Protein AF-A0A9E7K732-F1 (afdb_mon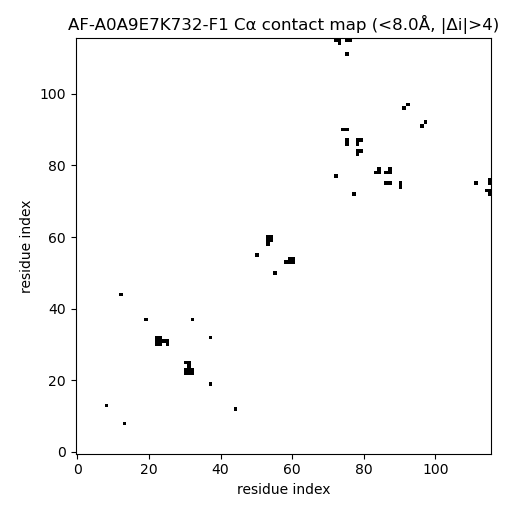omer)

Organism: NCBI:txid320322

Sequence (116 aa):
MDSHSEGNFSTEEATTLVDLASHCLQHEPRHRPNAKNLVAALAPLQTKSETPSYVMLGIQKHEEAPATPQHPLSPMGEACTRIDLTAIHQILVMTHYNDDEATKEVNMTLRIICDF

Solvent-accessible surface area (backbone atoms only — not comparable to full-atom values): 7462 Å² total; per-residue (Å²): 132,80,77,88,69,78,77,87,61,55,73,67,56,49,48,52,51,54,51,52,50,51,30,60,67,42,87,56,72,86,63,33,67,52,73,68,58,50,49,62,69,44,54,78,64,52,78,82,61,88,61,56,66,40,69,76,69,71,44,76,77,76,66,84,68,76,86,65,81,76,68,83,63,32,79,62,46,48,22,58,75,69,66,34,64,66,57,44,47,49,51,42,54,74,69,63,63,62,98,81,59,101,80,75,49,77,69,60,58,44,53,68,62,73,58,106

Radius of gyration: 19.42 Å; Cα contacts (8 Å, |Δi|>4): 38; chains: 1; bounding box: 37×32×49 Å

InterPro domains:
  IPR045845 Serine/threonine-protein kinase BSK [PTHR45863] (1-105)

Structure (mmCIF, N/CA/C/O backbone):
data_AF-A0A9E7K732-F1
#
_entry.id   AF-A0A9E7K732-F1
#
loop_
_atom_site.group_PDB
_atom_site.id
_atom_site.type_symbol
_atom_site.label_atom_id
_atom_site.label_alt_id
_atom_site.label_comp_id
_atom_site.label_asym_id
_atom_site.label_entity_id
_atom_site.label_seq_id
_atom_site.pdbx_PDB_ins_code
_atom_site.Cartn_x
_atom_site.Cartn_y
_atom_site.Cartn_z
_atom_site.occupancy
_atom_site.B_iso_or_equiv
_atom_site.auth_seq_id
_atom_site.auth_comp_id
_atom_site.auth_asym_id
_atom_site.auth_atom_id
_atom_site.pdbx_PDB_model_num
ATOM 1 N N . MET A 1 1 ? 2.405 20.712 13.268 1.00 43.31 1 MET A N 1
ATOM 2 C CA . MET A 1 1 ? 1.567 19.630 13.821 1.00 43.31 1 MET A CA 1
ATOM 3 C C . MET A 1 1 ? 0.225 19.740 13.136 1.00 43.31 1 MET A C 1
ATOM 5 O O . MET A 1 1 ? -0.379 20.799 13.226 1.00 43.31 1 MET A O 1
ATOM 9 N N . ASP A 1 2 ? -0.157 18.720 12.371 1.00 44.31 2 ASP A N 1
ATOM 10 C CA . ASP A 1 2 ? -1.438 18.666 11.664 1.00 44.31 2 ASP A CA 1
ATOM 11 C C . ASP A 1 2 ? -2.566 18.437 12.676 1.00 44.31 2 ASP A C 1
ATOM 13 O O . ASP A 1 2 ? -2.692 17.362 13.261 1.00 44.31 2 ASP A O 1
ATOM 17 N N . SER A 1 3 ? -3.361 19.475 12.929 1.00 49.84 3 SER A N 1
ATOM 18 C CA . SER A 1 3 ? -4.427 19.472 13.940 1.00 49.84 3 SER A CA 1
ATOM 19 C C . SER A 1 3 ? -5.692 18.709 13.514 1.00 49.84 3 SER A C 1
ATOM 21 O O . SER A 1 3 ? -6.635 18.628 14.290 1.00 49.84 3 SER A O 1
ATOM 23 N N . HIS A 1 4 ? -5.749 18.154 12.297 1.00 51.78 4 HIS A N 1
ATOM 24 C CA . HIS A 1 4 ? -6.950 17.483 11.771 1.00 51.78 4 HIS A CA 1
ATOM 25 C C . HIS A 1 4 ? -7.078 16.004 12.197 1.00 51.78 4 HIS A C 1
ATOM 27 O O . HIS A 1 4 ? -8.122 15.379 12.024 1.00 51.78 4 HIS A O 1
ATOM 33 N N . SER A 1 5 ? -6.026 15.411 12.762 1.00 49.31 5 SER A N 1
ATOM 34 C CA . SER A 1 5 ? -6.021 14.006 13.210 1.00 49.31 5 SER A CA 1
ATOM 35 C C . SER A 1 5 ? -6.447 13.810 14.670 1.00 49.31 5 SER A C 1
ATOM 37 O O . SER A 1 5 ? -6.568 12.672 15.125 1.00 49.31 5 SER A O 1
ATOM 39 N N . GLU A 1 6 ? -6.686 14.892 15.411 1.00 46.84 6 GLU A N 1
ATOM 40 C CA . GLU A 1 6 ? -7.019 14.845 16.835 1.00 46.84 6 GLU A CA 1
ATOM 41 C C . GLU A 1 6 ? -8.513 14.509 17.012 1.00 46.84 6 GLU A C 1
ATOM 43 O O . GLU A 1 6 ? -9.365 15.391 17.016 1.00 46.84 6 GLU A O 1
ATOM 48 N N . GLY A 1 7 ? -8.845 13.211 17.095 1.00 55.41 7 GLY A N 1
ATOM 49 C CA . GLY A 1 7 ? -10.176 12.765 17.544 1.00 55.41 7 GLY A CA 1
ATOM 50 C C . GLY A 1 7 ? -10.851 11.602 16.805 1.00 55.41 7 GLY A C 1
ATOM 51 O O . GLY A 1 7 ? -11.947 11.222 17.204 1.00 55.41 7 GLY A O 1
ATOM 52 N N . ASN A 1 8 ? -10.250 11.012 15.764 1.00 62.69 8 ASN A N 1
ATOM 53 C CA . ASN A 1 8 ? -10.909 9.929 14.997 1.00 62.69 8 ASN A CA 1
ATOM 54 C C . ASN A 1 8 ? -10.637 8.511 15.531 1.00 62.69 8 ASN A C 1
ATOM 56 O O . ASN A 1 8 ? -11.413 7.586 15.284 1.00 62.69 8 ASN A O 1
ATOM 60 N N . PHE A 1 9 ? -9.546 8.344 16.277 1.00 66.56 9 PHE A N 1
ATOM 61 C CA . PHE A 1 9 ? -9.126 7.067 16.841 1.00 66.56 9 PHE A CA 1
ATOM 62 C C . PHE A 1 9 ? -9.055 7.176 18.353 1.00 66.56 9 PHE A C 1
ATOM 64 O O . PHE A 1 9 ? -8.564 8.172 18.890 1.00 66.56 9 PHE A O 1
ATOM 71 N N . SER A 1 10 ? -9.5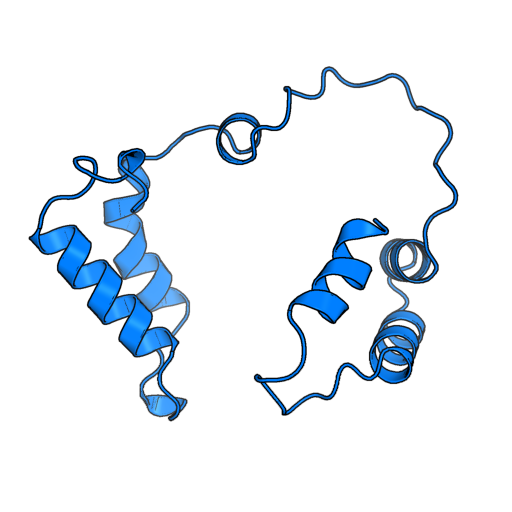37 6.142 19.032 1.00 80.44 10 SER A N 1
ATOM 72 C CA . SER A 1 10 ? -9.325 6.012 20.464 1.00 80.44 10 SER A CA 1
ATOM 73 C C . SER A 1 10 ? -7.844 5.751 20.755 1.00 80.44 10 SER A C 1
ATOM 75 O O . SER A 1 10 ? -7.114 5.242 19.898 1.00 80.44 10 SER A O 1
ATOM 77 N N . THR A 1 11 ? -7.375 6.092 21.953 1.00 82.00 11 THR A N 1
ATOM 78 C CA . THR A 1 11 ? -5.954 5.981 22.326 1.00 82.00 11 THR A CA 1
ATOM 79 C C . THR A 1 11 ? -5.426 4.553 22.149 1.00 82.00 11 THR A C 1
ATOM 81 O O . THR A 1 11 ? -4.293 4.353 21.706 1.00 82.00 11 THR A O 1
ATOM 84 N N . GLU A 1 12 ? -6.253 3.547 22.431 1.00 81.62 12 GLU A N 1
ATOM 85 C CA . GLU A 1 12 ? -5.946 2.138 22.201 1.00 81.62 12 GLU A CA 1
ATOM 86 C C . GLU A 1 12 ? -5.790 1.805 20.712 1.00 81.62 12 GLU A C 1
ATOM 88 O O . GLU A 1 12 ? -4.819 1.153 20.337 1.00 81.62 12 GLU A O 1
ATOM 93 N N . GLU A 1 13 ? -6.667 2.314 19.845 1.00 82.12 13 GLU A N 1
ATOM 94 C CA . GLU A 1 13 ? -6.595 2.092 18.397 1.00 82.12 13 GLU A CA 1
ATOM 95 C C . GLU A 1 13 ? -5.342 2.753 17.815 1.00 82.12 13 GLU A C 1
ATOM 97 O O . GLU A 1 13 ? -4.592 2.126 17.065 1.00 82.12 13 GLU A O 1
ATOM 102 N N . ALA A 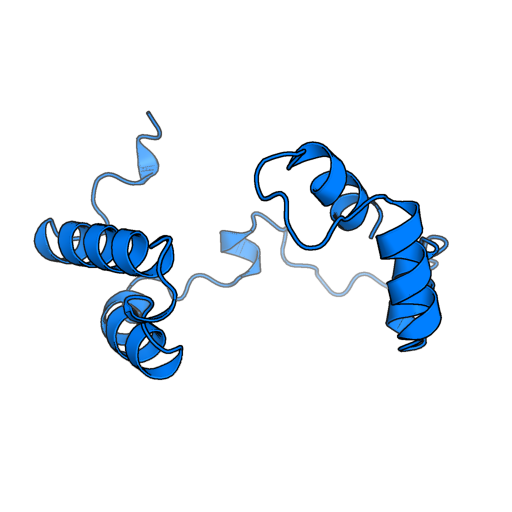1 14 ? -5.059 3.990 18.230 1.00 82.62 14 ALA A N 1
ATOM 103 C CA . ALA A 1 14 ? -3.851 4.705 17.836 1.00 82.62 14 ALA A CA 1
ATOM 104 C C . ALA A 1 14 ? -2.584 3.950 18.267 1.00 82.62 14 ALA A C 1
ATOM 106 O O . ALA A 1 14 ? -1.652 3.802 17.478 1.00 82.62 14 ALA A O 1
ATOM 107 N N . THR A 1 15 ? -2.574 3.401 19.485 1.00 85.88 15 THR A N 1
ATOM 108 C CA . THR A 1 15 ? -1.448 2.600 19.985 1.00 85.88 15 THR A CA 1
ATOM 109 C C . THR A 1 15 ? -1.263 1.328 19.157 1.00 85.88 15 THR A C 1
ATOM 111 O O . THR A 1 15 ? -0.143 1.024 18.751 1.00 85.88 15 THR A O 1
ATOM 114 N N . THR A 1 16 ? -2.350 0.619 18.828 1.00 85.44 16 THR A N 1
ATOM 115 C CA . THR A 1 16 ? -2.274 -0.587 17.982 1.00 85.44 16 THR A CA 1
ATOM 116 C C . THR A 1 16 ? -1.784 -0.288 16.564 1.00 85.44 16 THR A C 1
ATOM 118 O O . THR A 1 16 ? -1.028 -1.078 16.006 1.00 85.44 16 THR A O 1
ATOM 121 N N . LEU A 1 17 ? -2.152 0.861 15.987 1.00 86.94 17 LEU A N 1
ATOM 122 C CA . LEU A 1 17 ? -1.677 1.287 14.667 1.00 86.94 17 LEU A CA 1
ATOM 123 C C . LEU A 1 17 ? -0.183 1.619 14.669 1.00 86.94 17 LEU A C 1
ATOM 125 O O . LEU A 1 17 ? 0.528 1.235 13.740 1.00 86.94 17 LEU A O 1
ATOM 129 N N . VAL A 1 18 ? 0.299 2.308 15.705 1.00 87.56 18 VAL A N 1
ATOM 130 C CA . VAL A 1 18 ? 1.727 2.630 15.857 1.00 87.56 18 VAL A CA 1
ATOM 131 C C . VAL A 1 18 ? 2.556 1.358 16.041 1.00 87.56 18 VAL A C 1
ATOM 133 O O . VAL A 1 18 ? 3.620 1.221 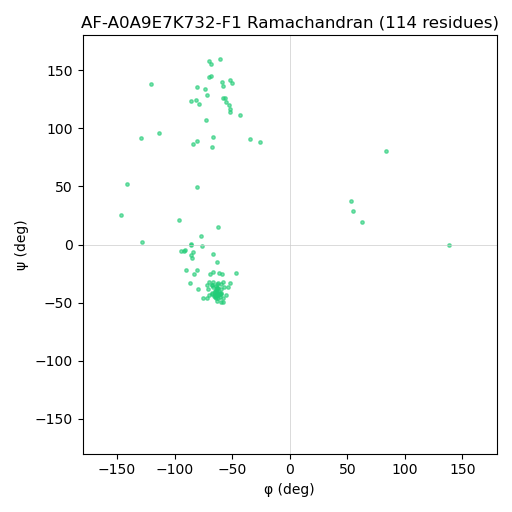15.431 1.00 87.56 18 VAL A O 1
ATOM 136 N N . ASP A 1 19 ? 2.060 0.404 16.826 1.00 88.31 19 ASP A N 1
ATOM 137 C CA . ASP A 1 19 ? 2.716 -0.889 17.032 1.00 88.31 19 ASP A CA 1
ATOM 138 C C . ASP A 1 19 ? 2.757 -1.714 15.732 1.00 88.31 19 ASP A C 1
ATOM 140 O O . ASP A 1 19 ? 3.810 -2.193 15.306 1.00 88.31 19 ASP A O 1
ATOM 144 N N . LEU A 1 20 ? 1.634 -1.773 15.011 1.00 89.19 20 LEU A N 1
ATOM 145 C CA . LEU A 1 20 ? 1.536 -2.436 13.711 1.00 89.19 20 LEU A CA 1
ATOM 146 C C . LEU A 1 20 ? 2.472 -1.813 12.664 1.00 89.19 20 LEU A C 1
ATOM 148 O O . LEU A 1 20 ? 3.143 -2.541 11.928 1.00 89.19 20 LEU A O 1
ATOM 152 N N . ALA A 1 21 ? 2.557 -0.481 12.608 1.00 89.12 21 ALA A N 1
ATOM 153 C CA . ALA A 1 21 ? 3.484 0.228 11.728 1.00 89.12 21 ALA A CA 1
ATOM 154 C C . ALA A 1 21 ? 4.944 -0.086 12.085 1.00 89.12 21 ALA A C 1
ATOM 156 O O . ALA A 1 21 ? 5.746 -0.372 11.195 1.00 89.12 21 ALA A O 1
ATOM 157 N N . SER A 1 22 ? 5.270 -0.121 13.379 1.00 89.12 22 SER A N 1
ATOM 158 C CA . SER A 1 22 ? 6.601 -0.502 13.868 1.00 89.12 22 SER A CA 1
ATOM 159 C C . SER A 1 22 ? 6.970 -1.920 13.429 1.00 89.12 22 SER A C 1
ATOM 161 O O . SER A 1 22 ? 8.076 -2.159 12.945 1.00 89.12 22 SER A O 1
ATOM 163 N N . HIS A 1 23 ? 6.017 -2.850 13.506 1.00 86.12 23 HIS A N 1
ATOM 164 C CA . HIS A 1 23 ? 6.171 -4.215 13.012 1.00 86.12 23 HIS A CA 1
ATOM 165 C C . HIS A 1 23 ? 6.373 -4.290 11.491 1.00 86.12 23 HIS A C 1
ATOM 167 O O . HIS A 1 23 ? 7.205 -5.066 11.018 1.00 86.12 23 HIS A O 1
ATOM 173 N N . CYS A 1 24 ? 5.669 -3.468 10.711 1.00 87.56 24 CYS A N 1
ATOM 174 C CA . CYS A 1 24 ? 5.848 -3.403 9.256 1.00 87.56 24 CYS A CA 1
ATOM 175 C C . CYS A 1 24 ? 7.221 -2.844 8.855 1.00 87.56 24 CYS A C 1
ATOM 177 O O . CYS A 1 24 ? 7.815 -3.309 7.881 1.00 87.56 24 CYS A O 1
ATOM 179 N N . LEU A 1 25 ? 7.728 -1.872 9.615 1.00 87.50 25 LEU A N 1
ATOM 180 C CA . LEU A 1 25 ? 9.002 -1.195 9.365 1.00 87.50 25 LEU A CA 1
ATOM 181 C C . LEU A 1 25 ? 10.213 -1.932 9.950 1.00 87.50 25 LEU A C 1
ATOM 183 O O . LEU A 1 25 ? 11.342 -1.463 9.798 1.00 87.50 25 LEU A O 1
ATOM 187 N N . GLN A 1 26 ? 10.016 -3.083 10.601 1.00 84.19 26 GLN A N 1
ATOM 188 C CA . GLN A 1 26 ? 11.134 -3.834 11.158 1.00 84.19 26 GLN A CA 1
ATOM 189 C C . GLN A 1 26 ? 12.161 -4.216 10.086 1.00 84.19 26 GLN A C 1
ATOM 191 O O . GLN A 1 26 ? 11.833 -4.675 8.983 1.00 84.19 26 GLN A O 1
ATOM 196 N N . HIS A 1 27 ? 13.433 -4.040 10.451 1.00 76.56 27 HIS A N 1
ATOM 197 C CA . HIS A 1 27 ? 14.574 -4.386 9.610 1.00 76.56 27 HIS A CA 1
ATOM 198 C C . HIS A 1 27 ? 14.617 -5.893 9.332 1.00 76.56 27 HIS A C 1
ATOM 200 O O . HIS A 1 27 ? 14.825 -6.307 8.195 1.00 76.56 27 HIS A O 1
ATOM 206 N N . GLU A 1 28 ? 14.345 -6.718 10.348 1.00 82.81 28 GLU A N 1
ATOM 207 C CA . GLU A 1 28 ? 14.304 -8.167 10.193 1.00 82.81 28 GLU A CA 1
ATOM 208 C C . GLU A 1 28 ? 12.983 -8.635 9.549 1.00 82.81 28 GLU A C 1
ATOM 210 O O . GLU A 1 28 ? 11.912 -8.460 10.139 1.00 82.81 28 GLU A O 1
ATOM 215 N N . PRO A 1 29 ? 13.024 -9.324 8.390 1.00 76.69 29 PRO A N 1
ATOM 216 C CA . PRO A 1 29 ? 11.817 -9.752 7.672 1.00 76.69 29 PRO A CA 1
ATOM 217 C C . PRO A 1 29 ? 10.918 -10.707 8.464 1.00 76.69 29 PRO A C 1
ATOM 219 O O . PRO A 1 29 ? 9.723 -10.795 8.206 1.00 76.69 29 PRO A O 1
ATOM 222 N N . ARG A 1 30 ? 11.488 -11.433 9.431 1.00 78.69 30 ARG A N 1
ATOM 223 C CA . ARG A 1 30 ? 10.786 -12.444 10.240 1.00 78.69 30 ARG A CA 1
ATOM 224 C C . ARG A 1 30 ? 9.766 -11.836 11.197 1.00 78.69 30 ARG A C 1
ATOM 226 O O . ARG A 1 30 ? 8.820 -12.513 11.582 1.00 78.69 30 ARG A O 1
ATOM 233 N N . HIS A 1 31 ? 9.972 -10.578 11.570 1.00 77.50 31 HIS A N 1
ATOM 234 C CA . HIS A 1 31 ? 9.106 -9.846 12.485 1.00 77.50 31 HIS A CA 1
ATOM 235 C C . HIS A 1 31 ? 8.042 -9.019 11.755 1.00 77.50 31 HIS A C 1
ATOM 237 O O . HIS A 1 31 ? 7.162 -8.451 12.409 1.00 77.50 31 HIS A O 1
ATOM 243 N N . ARG A 1 32 ? 8.102 -8.964 10.414 1.00 84.81 32 ARG A N 1
ATOM 244 C CA . ARG A 1 32 ? 7.093 -8.285 9.604 1.00 84.81 32 ARG A CA 1
ATOM 245 C C . ARG A 1 32 ? 5.808 -9.115 9.571 1.00 84.81 32 ARG A C 1
ATOM 247 O O . ARG A 1 32 ? 5.858 -10.326 9.338 1.00 84.81 32 ARG A O 1
ATOM 254 N N . PRO A 1 33 ? 4.643 -8.489 9.777 1.00 87.38 33 PRO A N 1
ATOM 255 C CA . PRO A 1 33 ? 3.372 -9.184 9.712 1.00 87.38 33 PRO A CA 1
ATOM 256 C C . PRO A 1 33 ? 3.096 -9.617 8.268 1.00 87.38 33 PRO A C 1
ATOM 258 O O . PRO A 1 33 ? 3.425 -8.918 7.311 1.00 87.38 33 PRO A O 1
ATOM 261 N N . ASN A 1 34 ? 2.466 -10.780 8.095 1.00 88.31 34 ASN A N 1
ATOM 262 C CA . ASN A 1 34 ? 1.993 -11.184 6.775 1.00 88.31 34 ASN A CA 1
ATOM 263 C C . ASN A 1 34 ? 0.805 -10.293 6.345 1.00 88.31 34 ASN A C 1
ATOM 265 O O . ASN A 1 34 ? 0.099 -9.723 7.181 1.00 88.31 34 ASN A O 1
ATOM 269 N N . ALA A 1 35 ? 0.543 -10.212 5.038 1.00 86.31 35 ALA A N 1
ATOM 270 C CA . ALA A 1 35 ? -0.545 -9.382 4.513 1.00 86.31 35 ALA A CA 1
ATOM 271 C C . ALA A 1 35 ? -1.922 -9.754 5.100 1.00 86.31 35 ALA A C 1
ATOM 273 O O . ALA A 1 35 ? -2.760 -8.886 5.313 1.00 86.31 35 ALA A O 1
ATOM 274 N N . LYS A 1 36 ? -2.152 -11.034 5.420 1.00 87.06 36 LYS A N 1
ATOM 275 C CA . LYS A 1 36 ? -3.419 -11.506 6.004 1.00 87.06 36 LYS A CA 1
ATOM 276 C C . LYS A 1 36 ? -3.636 -10.975 7.426 1.00 87.06 36 LYS A C 1
ATOM 278 O O . LYS A 1 36 ? -4.734 -10.545 7.750 1.00 87.06 36 LYS A O 1
ATOM 283 N N . ASN A 1 37 ? -2.591 -10.977 8.246 1.00 86.19 37 ASN A N 1
ATOM 284 C CA . ASN A 1 37 ? -2.576 -10.489 9.621 1.00 86.19 37 ASN A CA 1
ATOM 285 C C . ASN A 1 37 ? -2.667 -8.966 9.634 1.00 86.19 37 ASN A C 1
ATOM 287 O O . ASN A 1 37 ? -3.387 -8.414 10.457 1.00 86.19 37 ASN A O 1
ATOM 291 N N . LEU A 1 38 ? -1.994 -8.300 8.689 1.00 89.56 38 LEU A N 1
ATOM 292 C CA . LEU A 1 38 ? -2.107 -6.859 8.492 1.00 89.56 38 LEU A CA 1
ATOM 293 C C . LEU A 1 38 ? -3.554 -6.462 8.169 1.00 89.56 38 LEU A C 1
ATOM 295 O O . LEU A 1 38 ? -4.119 -5.599 8.832 1.00 89.56 38 LEU A O 1
ATOM 299 N N . VAL A 1 39 ? -4.187 -7.139 7.206 1.00 87.31 39 VAL A N 1
ATOM 300 C CA . VAL A 1 39 ? -5.594 -6.896 6.852 1.00 87.31 39 VAL A CA 1
ATOM 301 C C . VAL A 1 39 ? -6.523 -7.215 8.023 1.00 87.31 39 VAL A C 1
ATOM 303 O O . VAL A 1 39 ? -7.421 -6.431 8.303 1.00 87.31 39 VAL A O 1
ATOM 306 N N . ALA A 1 40 ? -6.298 -8.316 8.743 1.00 87.44 40 ALA A N 1
ATOM 307 C CA . ALA A 1 40 ? -7.105 -8.672 9.909 1.00 87.44 40 ALA A CA 1
ATOM 308 C C . ALA A 1 40 ? -7.000 -7.638 11.044 1.00 87.44 40 ALA A C 1
ATOM 310 O O . ALA A 1 40 ? -8.005 -7.348 11.686 1.00 87.44 40 ALA A O 1
ATOM 311 N N . ALA A 1 41 ? -5.814 -7.063 11.268 1.00 85.62 41 ALA A N 1
ATOM 312 C CA . ALA A 1 41 ? -5.599 -6.013 12.264 1.00 85.62 41 ALA A CA 1
ATOM 313 C C . ALA A 1 41 ? -6.214 -4.668 11.842 1.00 85.62 41 ALA A C 1
ATOM 315 O O . ALA A 1 41 ? -6.723 -3.932 12.683 1.00 85.62 41 ALA A O 1
ATOM 316 N N . LEU A 1 42 ? -6.198 -4.354 10.542 1.00 86.25 42 LEU A N 1
ATOM 317 C CA . LEU A 1 42 ? -6.749 -3.107 10.004 1.00 86.25 42 LEU A CA 1
ATOM 318 C C . LEU A 1 42 ? -8.268 -3.161 9.775 1.00 86.25 42 LEU A C 1
ATOM 320 O O . LEU A 1 42 ? -8.917 -2.119 9.813 1.00 86.25 42 LEU A O 1
ATOM 324 N N . ALA A 1 43 ? -8.854 -4.342 9.560 1.00 84.56 43 ALA A N 1
ATOM 325 C CA . ALA A 1 43 ? -10.275 -4.502 9.242 1.00 84.56 43 ALA A CA 1
ATOM 326 C C . ALA A 1 43 ? -11.237 -3.871 10.275 1.00 84.56 43 ALA A C 1
ATOM 328 O O . ALA A 1 43 ? -12.166 -3.183 9.851 1.00 84.56 43 ALA A O 1
ATOM 329 N N . PRO A 1 44 ? -11.030 -4.008 11.602 1.00 80.75 44 PRO A N 1
ATOM 330 C CA . PR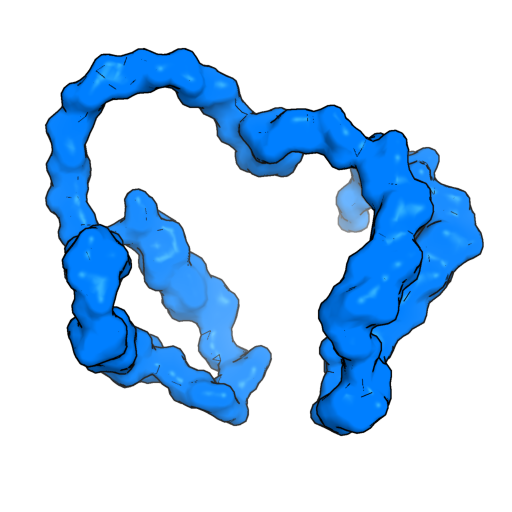O A 1 44 ? -11.868 -3.333 12.596 1.00 80.75 44 PRO A CA 1
ATOM 331 C C . PRO A 1 44 ? -11.838 -1.803 12.464 1.00 80.75 44 PRO A C 1
ATOM 333 O O . PRO A 1 44 ? -12.856 -1.144 12.663 1.00 80.75 44 PRO A O 1
ATOM 336 N N . LEU A 1 45 ? -10.690 -1.244 12.069 1.00 76.69 45 LEU A N 1
ATOM 337 C CA . LEU A 1 45 ? -10.460 0.198 11.951 1.00 76.69 45 LEU A CA 1
ATOM 338 C C . LEU A 1 45 ? -11.015 0.788 10.646 1.00 76.69 45 LEU A C 1
ATOM 340 O O . LEU A 1 45 ? -11.304 1.983 10.588 1.00 76.69 45 LEU A O 1
ATOM 344 N N . GLN A 1 46 ? -11.211 -0.034 9.608 1.00 70.31 46 GLN A N 1
ATOM 345 C CA . GLN A 1 46 ? -11.724 0.430 8.313 1.00 70.31 46 GLN A CA 1
ATOM 346 C C . GLN A 1 46 ? -13.173 0.935 8.364 1.00 70.31 46 GLN A C 1
ATOM 348 O O . GLN A 1 46 ? -13.551 1.775 7.550 1.00 70.31 46 GLN A O 1
ATOM 353 N N . THR A 1 47 ? -13.973 0.502 9.343 1.00 60.50 47 THR A N 1
ATOM 354 C CA . THR A 1 47 ? -15.390 0.902 9.476 1.00 60.50 47 THR A CA 1
ATOM 355 C C . THR A 1 47 ? -15.614 2.399 9.715 1.00 60.50 47 THR A C 1
ATOM 357 O O . THR A 1 47 ? -16.726 2.885 9.528 1.00 60.50 47 THR A O 1
ATOM 360 N N . LYS A 1 48 ? -14.574 3.156 10.086 1.00 56.69 48 LYS A N 1
ATOM 361 C CA . LYS A 1 48 ? -14.664 4.601 10.352 1.00 56.69 48 LYS A CA 1
ATOM 362 C C . LYS A 1 48 ? -14.382 5.488 9.135 1.00 56.69 48 LYS A C 1
ATOM 364 O O . LYS A 1 48 ? -14.526 6.701 9.239 1.00 56.69 48 LYS A O 1
ATOM 369 N N . SER A 1 49 ? -13.971 4.925 7.997 1.00 58.53 49 SER A N 1
ATOM 370 C CA . SER A 1 49 ? -13.443 5.710 6.874 1.00 58.53 49 SER A CA 1
ATOM 371 C C . SER A 1 49 ? -13.896 5.184 5.510 1.00 58.53 49 SER A C 1
ATOM 373 O O . SER A 1 49 ? -13.083 5.013 4.603 1.00 58.53 49 SER A O 1
ATOM 375 N N . GLU A 1 50 ? -15.198 4.985 5.308 1.00 62.78 50 GLU A N 1
ATOM 376 C CA . GLU A 1 50 ? -15.751 4.777 3.959 1.00 62.78 50 GLU A CA 1
ATOM 377 C C . GLU A 1 50 ? -15.924 6.122 3.227 1.00 62.78 50 GLU A C 1
ATOM 379 O O . GLU A 1 50 ? -16.981 6.472 2.707 1.00 62.78 50 GLU A O 1
ATOM 384 N N . THR A 1 51 ? -14.865 6.934 3.240 1.00 67.69 51 THR A N 1
ATOM 385 C CA . THR A 1 51 ? -14.810 8.160 2.450 1.00 67.69 51 THR A CA 1
ATOM 386 C C . THR A 1 51 ? -14.421 7.765 1.027 1.00 67.69 51 THR A C 1
ATOM 388 O O . THR A 1 51 ? -13.386 7.118 0.850 1.00 67.69 51 THR A O 1
ATOM 391 N N . PRO A 1 52 ? -15.213 8.118 -0.001 1.00 72.69 52 PRO A N 1
ATOM 392 C CA . PRO A 1 52 ? -14.882 7.795 -1.382 1.00 72.69 52 PRO A CA 1
ATOM 393 C C . PRO A 1 52 ? -13.463 8.251 -1.738 1.00 72.69 52 PRO A C 1
ATOM 395 O O . PRO A 1 52 ? -13.040 9.338 -1.339 1.00 72.69 52 PRO A O 1
ATOM 398 N N . SER A 1 53 ? -12.737 7.451 -2.523 1.00 74.19 53 SER A N 1
ATOM 399 C CA . SER A 1 53 ? -11.326 7.711 -2.855 1.00 74.19 53 SER A CA 1
ATOM 400 C C . SER A 1 53 ? -11.091 9.108 -3.436 1.00 74.19 53 SER A C 1
ATOM 402 O O . SER A 1 53 ? -10.099 9.741 -3.096 1.00 74.19 53 SER A O 1
ATOM 404 N N . TYR A 1 54 ? -12.023 9.625 -4.246 1.00 72.12 54 TYR A N 1
ATOM 405 C CA . TYR A 1 54 ? -11.937 10.977 -4.807 1.00 72.12 54 TYR A CA 1
ATOM 406 C C . TYR A 1 54 ? -11.962 12.065 -3.720 1.00 72.12 54 TYR A C 1
ATOM 408 O O . TYR A 1 54 ? -11.215 13.033 -3.807 1.00 72.12 54 TYR A O 1
ATOM 416 N N . VAL A 1 55 ? -12.754 11.882 -2.658 1.00 71.56 55 VAL A N 1
ATOM 417 C CA . VAL A 1 55 ? -12.806 12.812 -1.520 1.00 71.56 55 VAL A CA 1
ATOM 418 C C . VAL A 1 55 ? -11.509 12.728 -0.718 1.00 71.56 55 VAL A C 1
ATOM 420 O O . VAL A 1 55 ? -10.937 13.757 -0.374 1.00 71.56 55 VAL A O 1
ATOM 423 N N . MET A 1 56 ? -11.015 11.513 -0.466 1.00 67.44 56 MET A N 1
ATOM 424 C CA . MET A 1 56 ? -9.794 11.292 0.316 1.00 67.44 56 MET A CA 1
ATOM 425 C C . MET A 1 56 ? -8.534 11.804 -0.397 1.00 67.44 56 MET A C 1
ATOM 427 O O . MET A 1 56 ? -7.624 12.318 0.245 1.00 67.44 56 MET A O 1
ATOM 431 N N . LEU A 1 57 ? -8.491 11.693 -1.725 1.00 73.38 57 LEU A N 1
ATOM 432 C CA . LEU A 1 57 ? -7.385 12.172 -2.555 1.00 73.38 57 LEU A CA 1
ATOM 433 C C . LEU A 1 57 ? -7.520 13.659 -2.933 1.00 73.38 57 LEU A C 1
ATOM 435 O O . LEU A 1 57 ? -6.667 14.180 -3.647 1.00 73.38 57 LEU A O 1
ATOM 439 N N . GLY A 1 58 ? -8.588 14.343 -2.498 1.00 68.75 58 GLY A N 1
ATOM 440 C CA . GLY A 1 58 ? -8.864 15.733 -2.878 1.00 68.75 58 GLY A CA 1
ATOM 441 C C . GLY A 1 58 ? -9.106 15.925 -4.381 1.00 68.75 58 GLY A C 1
ATOM 442 O O . GLY A 1 58 ? -8.981 17.035 -4.898 1.00 68.75 58 GLY A O 1
ATOM 443 N N . ILE A 1 59 ? -9.435 14.848 -5.095 1.00 74.50 59 ILE A N 1
ATOM 444 C CA . ILE A 1 59 ? -9.674 14.856 -6.534 1.00 74.50 59 ILE A CA 1
ATOM 445 C C . ILE A 1 59 ? -11.136 15.236 -6.747 1.00 74.50 59 ILE A C 1
ATOM 447 O O . ILE A 1 59 ? -12.048 14.582 -6.234 1.00 74.50 59 ILE A O 1
ATOM 451 N N . GLN A 1 60 ? -11.383 16.292 -7.524 1.00 68.25 60 GLN A N 1
ATOM 452 C CA . GLN A 1 60 ? -12.747 16.599 -7.945 1.00 68.25 60 GLN A CA 1
ATOM 453 C C . GLN A 1 60 ? -13.304 15.386 -8.689 1.00 68.25 60 GLN A C 1
ATOM 455 O O . GLN A 1 60 ? -12.652 14.892 -9.608 1.00 68.25 60 GLN A O 1
ATOM 460 N N . LYS A 1 61 ? -14.475 14.886 -8.259 1.00 54.91 61 LYS A N 1
ATOM 461 C CA . LYS A 1 61 ? -15.178 13.766 -8.898 1.00 54.91 61 LYS A CA 1
ATOM 462 C C . LYS A 1 61 ? -15.118 13.992 -10.404 1.00 54.91 61 LYS A C 1
ATOM 464 O O . LYS A 1 61 ? -15.697 14.958 -10.891 1.00 54.91 61 LYS A O 1
ATOM 469 N N . HIS A 1 62 ? -14.372 13.141 -11.100 1.00 54.22 62 HIS A N 1
ATOM 470 C CA . HIS A 1 62 ? -14.247 13.215 -12.543 1.00 54.22 62 HIS A CA 1
ATOM 471 C C . HIS A 1 62 ? -15.636 12.867 -13.089 1.00 54.22 62 HIS A C 1
ATOM 473 O O . HIS A 1 62 ? -15.997 11.695 -13.186 1.00 54.22 62 HIS A O 1
ATOM 479 N N . GLU A 1 63 ? -16.477 13.877 -13.325 1.00 49.91 63 GLU A N 1
ATOM 480 C CA . GLU A 1 63 ? -17.520 13.741 -14.332 1.00 49.91 63 GLU A CA 1
ATOM 481 C C . GLU A 1 63 ? -16.782 13.302 -15.582 1.00 49.91 63 GLU A C 1
ATOM 483 O O . GLU A 1 63 ? -15.821 13.962 -15.966 1.00 49.91 63 GLU A O 1
ATOM 488 N N . GLU A 1 64 ? -17.155 12.129 -16.087 1.00 51.34 64 GLU A N 1
ATOM 489 C CA . GLU A 1 64 ? -16.622 11.452 -17.263 1.00 51.34 64 GLU A CA 1
ATOM 490 C C . GLU A 1 64 ? -16.226 12.485 -18.323 1.00 51.34 64 GLU A C 1
ATOM 492 O O . GLU A 1 6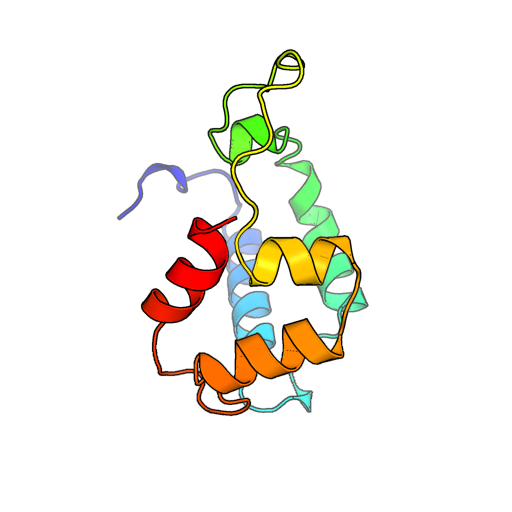4 ? -17.063 12.969 -19.088 1.00 51.34 64 GLU A O 1
ATOM 497 N N . ALA A 1 65 ? -14.963 12.927 -18.285 1.00 43.97 65 ALA A N 1
ATOM 498 C CA . ALA A 1 65 ? -14.545 14.022 -19.129 1.00 43.97 65 ALA A CA 1
ATOM 499 C C . ALA A 1 65 ? -14.496 13.449 -20.545 1.00 43.97 65 ALA A C 1
ATOM 501 O O . ALA A 1 65 ? -13.906 12.382 -20.752 1.00 43.97 65 ALA A O 1
ATOM 502 N N . PRO A 1 66 ? -15.142 14.109 -21.519 1.00 44.41 66 PRO A N 1
ATOM 503 C CA . PRO A 1 66 ? -15.173 13.624 -22.887 1.00 44.41 66 PRO A CA 1
ATOM 504 C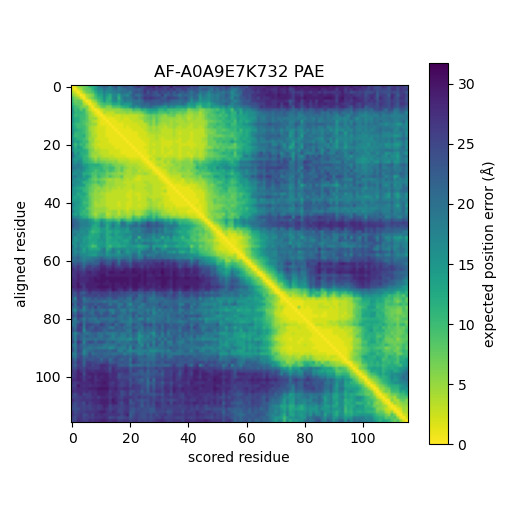 C . PRO A 1 66 ? -13.735 13.454 -23.357 1.00 44.41 66 PRO A C 1
ATOM 506 O O . PRO A 1 66 ? -12.966 14.403 -23.229 1.00 44.41 66 PRO A O 1
ATOM 509 N N . ALA A 1 67 ? -13.413 12.249 -23.850 1.00 48.34 67 ALA A N 1
ATOM 510 C CA . ALA A 1 67 ? -12.098 11.793 -24.302 1.00 48.34 67 ALA A CA 1
ATOM 511 C C . ALA A 1 67 ? -11.203 12.952 -24.761 1.00 48.34 67 ALA A C 1
ATOM 513 O O . ALA A 1 67 ? -11.215 13.350 -25.929 1.00 48.34 67 ALA A O 1
ATOM 514 N N . THR A 1 68 ? -10.457 13.535 -23.824 1.00 48.41 68 THR A N 1
ATOM 515 C CA . THR A 1 68 ? -9.480 14.556 -24.163 1.00 48.41 68 THR A CA 1
ATOM 516 C C . THR A 1 68 ? -8.349 13.857 -24.912 1.00 48.41 68 THR A C 1
ATOM 518 O O . THR A 1 68 ? -8.062 12.687 -24.634 1.00 48.41 68 THR A O 1
ATOM 521 N N . PRO A 1 69 ? -7.741 14.518 -25.915 1.00 45.75 69 PRO A N 1
ATOM 522 C CA . PRO A 1 69 ? -6.703 13.904 -26.730 1.00 45.75 69 PRO A CA 1
ATOM 523 C C . PRO A 1 69 ? -5.620 13.403 -25.789 1.00 45.75 69 PRO A C 1
ATOM 525 O O . PRO A 1 69 ? -5.119 14.187 -24.982 1.00 45.75 69 PRO A O 1
ATOM 528 N N . GLN A 1 70 ? -5.329 12.102 -25.843 1.00 52.25 70 GLN A N 1
ATOM 529 C CA . GLN A 1 70 ? -4.356 11.487 -24.954 1.00 52.25 70 GLN A CA 1
ATOM 530 C C . GLN A 1 70 ? -3.070 12.303 -25.030 1.00 52.25 70 GLN A C 1
ATOM 532 O O . GLN A 1 70 ? -2.454 12.401 -26.094 1.00 52.25 70 GLN A O 1
ATOM 537 N N . HIS A 1 71 ? -2.715 12.949 -23.917 1.00 57.41 71 HIS A N 1
ATOM 538 C CA . HIS A 1 71 ? -1.390 13.527 -23.771 1.00 57.41 71 HIS A CA 1
ATOM 539 C C . HIS A 1 71 ? -0.387 12.427 -24.151 1.00 57.41 71 HIS A C 1
ATOM 541 O O . HIS A 1 71 ? -0.636 11.268 -23.804 1.00 57.41 71 HIS A O 1
ATOM 547 N N . PRO A 1 72 ? 0.693 12.738 -24.894 1.00 62.66 72 PRO A N 1
ATOM 548 C CA . PRO A 1 72 ? 1.689 11.735 -25.239 1.00 62.66 72 PRO A CA 1
ATOM 549 C C . PRO A 1 72 ? 2.118 11.040 -23.952 1.00 62.66 72 PRO A C 1
ATOM 551 O O . PRO A 1 72 ? 2.606 11.702 -23.034 1.00 62.66 72 PRO A O 1
ATOM 554 N N . LEU A 1 73 ? 1.840 9.739 -23.858 1.00 66.12 73 LEU A N 1
ATOM 555 C CA . LEU A 1 73 ? 2.186 8.965 -22.678 1.00 66.12 73 LEU A CA 1
ATOM 556 C C . LEU A 1 73 ? 3.698 9.067 -22.484 1.00 66.12 73 LEU A C 1
ATOM 558 O O . LEU A 1 73 ? 4.467 9.042 -23.448 1.00 66.12 73 LEU A O 1
ATOM 562 N N . SER A 1 74 ? 4.140 9.194 -21.236 1.00 75.56 74 SER A N 1
ATOM 563 C CA . SER A 1 74 ? 5.567 9.103 -20.950 1.00 75.56 74 SER A CA 1
ATOM 564 C C . SER A 1 74 ? 6.096 7.727 -21.381 1.00 75.56 74 SER A C 1
ATOM 566 O O . SER A 1 74 ? 5.322 6.768 -21.479 1.00 75.56 74 SER A O 1
ATOM 568 N N . PRO A 1 75 ? 7.415 7.570 -21.597 1.00 80.44 75 PRO A N 1
ATOM 569 C CA . PRO A 1 75 ? 7.995 6.272 -21.946 1.00 80.44 75 PRO A CA 1
ATOM 570 C C . PRO A 1 75 ? 7.586 5.153 -20.974 1.00 80.44 75 PRO A C 1
ATOM 572 O O . PRO A 1 75 ? 7.381 4.013 -21.386 1.00 80.44 75 PRO A O 1
ATOM 575 N N . MET A 1 76 ? 7.407 5.498 -19.692 1.00 80.81 76 MET A N 1
ATOM 576 C CA . MET A 1 76 ? 6.901 4.589 -18.665 1.00 80.81 76 MET A CA 1
ATOM 577 C C . MET A 1 76 ? 5.407 4.302 -18.838 1.00 80.81 76 MET A C 1
ATOM 579 O O . MET A 1 76 ? 5.005 3.140 -18.824 1.00 80.81 76 MET A O 1
ATOM 583 N N . GLY A 1 77 ? 4.583 5.330 -19.064 1.00 80.06 77 GLY A N 1
ATOM 584 C CA . GLY A 1 77 ? 3.149 5.158 -19.306 1.00 80.06 77 GLY A CA 1
ATOM 585 C C . GLY A 1 77 ? 2.839 4.301 -20.537 1.00 80.06 77 GLY A C 1
ATOM 586 O O . GLY A 1 77 ? 1.954 3.440 -20.506 1.00 80.06 77 GLY A O 1
ATOM 587 N N . GLU A 1 78 ? 3.628 4.454 -21.597 1.00 83.44 78 GLU A N 1
ATOM 588 C CA . GLU A 1 78 ? 3.569 3.601 -22.781 1.00 83.44 78 GLU A CA 1
ATOM 589 C C . GLU A 1 78 ? 3.940 2.144 -22.482 1.00 83.44 78 GLU A C 1
ATOM 591 O O . GLU A 1 78 ? 3.242 1.221 -22.915 1.00 83.44 78 GLU A O 1
ATOM 596 N N . ALA A 1 79 ? 5.031 1.925 -21.743 1.00 85.62 79 ALA A N 1
ATOM 597 C CA . ALA A 1 79 ? 5.489 0.589 -21.380 1.00 85.62 79 ALA A CA 1
ATOM 598 C C . ALA A 1 79 ? 4.462 -0.138 -20.493 1.00 85.62 79 ALA A C 1
ATOM 600 O O . ALA A 1 79 ? 4.170 -1.311 -20.734 1.00 85.62 79 ALA A O 1
ATOM 601 N N . CYS A 1 80 ? 3.834 0.572 -19.549 1.00 82.88 80 CYS A N 1
ATOM 602 C CA . CYS A 1 80 ? 2.730 0.063 -18.730 1.00 82.88 80 CYS A CA 1
ATOM 603 C C . CYS A 1 80 ? 1.499 -0.300 -19.570 1.00 82.88 80 CYS A C 1
ATOM 605 O O . CYS A 1 80 ? 0.921 -1.368 -19.377 1.00 82.88 80 CYS A O 1
ATOM 607 N N . THR A 1 81 ? 1.132 0.545 -20.539 1.00 84.06 81 THR A N 1
ATOM 608 C CA . THR A 1 81 ? -0.015 0.300 -21.433 1.00 84.06 81 THR A CA 1
ATOM 609 C C . THR A 1 81 ? 0.187 -0.956 -22.280 1.00 84.06 81 THR A C 1
ATOM 611 O O . THR A 1 81 ? -0.750 -1.720 -22.506 1.00 84.06 81 THR A O 1
ATOM 614 N N . ARG A 1 82 ? 1.422 -1.200 -22.730 1.00 87.44 82 ARG A N 1
ATOM 615 C CA . ARG A 1 82 ? 1.781 -2.402 -23.498 1.00 87.44 82 ARG A CA 1
ATOM 616 C C . ARG A 1 82 ? 2.09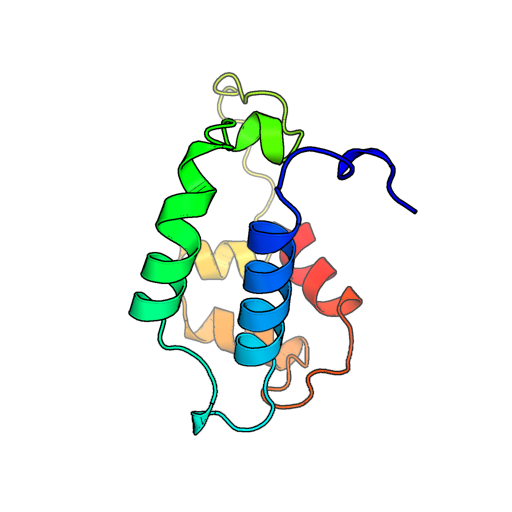0 -3.619 -22.627 1.00 87.44 82 ARG A C 1
ATOM 618 O O . ARG A 1 82 ? 2.283 -4.702 -23.174 1.00 87.44 82 ARG A O 1
ATOM 625 N N . ILE A 1 83 ? 2.137 -3.451 -21.303 1.00 87.06 83 ILE A N 1
ATOM 626 C CA . ILE A 1 83 ? 2.582 -4.475 -20.345 1.00 87.06 83 ILE A CA 1
ATOM 627 C C . ILE A 1 83 ? 3.976 -5.005 -20.738 1.00 87.06 83 ILE A C 1
ATOM 629 O O . ILE A 1 83 ? 4.291 -6.190 -20.634 1.00 87.06 83 ILE A O 1
ATOM 633 N N . ASP A 1 84 ? 4.833 -4.115 -21.234 1.00 88.44 84 ASP A N 1
ATOM 634 C CA . ASP A 1 84 ? 6.187 -4.467 -21.638 1.00 88.44 84 ASP A CA 1
ATOM 635 C C . ASP A 1 84 ? 7.097 -4.440 -20.410 1.00 88.44 84 ASP A C 1
ATOM 637 O O . ASP A 1 84 ? 7.740 -3.438 -20.095 1.00 88.44 84 ASP A O 1
ATOM 641 N N . LEU A 1 85 ? 7.138 -5.566 -19.698 1.00 87.19 85 LEU A N 1
ATOM 642 C CA . LEU A 1 85 ? 7.952 -5.721 -18.491 1.00 87.19 85 LEU A CA 1
ATOM 643 C C . LEU A 1 85 ? 9.446 -5.479 -18.750 1.00 87.19 85 LEU A C 1
ATOM 645 O O . LEU A 1 85 ? 10.163 -5.081 -17.834 1.00 87.19 85 LEU A O 1
ATOM 649 N N . THR A 1 86 ? 9.919 -5.679 -19.984 1.00 88.19 86 THR A N 1
ATOM 650 C CA . THR A 1 86 ? 11.322 -5.436 -20.340 1.00 88.19 86 THR A CA 1
ATOM 651 C C . THR A 1 86 ? 11.588 -3.943 -20.467 1.00 88.19 86 THR A C 1
ATOM 653 O O . THR A 1 86 ? 12.558 -3.450 -19.892 1.00 88.19 86 THR A O 1
ATOM 656 N N . ALA A 1 87 ? 10.711 -3.212 -21.157 1.00 86.88 87 ALA A N 1
ATOM 657 C CA . ALA A 1 87 ? 10.791 -1.758 -21.237 1.00 86.88 87 ALA A CA 1
ATOM 658 C C . ALA A 1 87 ? 10.626 -1.111 -19.853 1.00 86.88 87 ALA A C 1
ATOM 660 O O . ALA A 1 87 ? 11.410 -0.234 -19.498 1.00 86.88 87 ALA A O 1
ATOM 661 N N . ILE A 1 88 ? 9.687 -1.596 -19.034 1.00 85.25 88 ILE A N 1
ATOM 662 C CA . ILE A 1 88 ? 9.507 -1.141 -17.645 1.00 85.25 88 ILE A CA 1
ATOM 663 C C . ILE A 1 88 ? 10.799 -1.353 -16.845 1.00 85.25 88 ILE A C 1
ATOM 665 O O . ILE A 1 88 ? 11.293 -0.423 -16.210 1.00 85.25 88 ILE A O 1
ATOM 669 N N . HIS A 1 89 ? 11.388 -2.551 -16.912 1.00 84.44 89 HIS A N 1
ATOM 670 C CA . HIS A 1 89 ? 12.641 -2.855 -16.222 1.00 84.44 89 HIS A CA 1
ATOM 671 C C . HIS A 1 89 ? 13.795 -1.960 -16.698 1.00 84.44 89 HIS A C 1
ATOM 673 O O . HIS A 1 89 ? 14.538 -1.420 -15.883 1.00 84.44 89 HIS A O 1
ATOM 679 N N . GLN A 1 90 ? 13.945 -1.760 -18.010 1.00 85.06 90 GLN A N 1
ATOM 680 C CA . GLN A 1 90 ? 14.984 -0.887 -18.566 1.00 85.06 90 GLN A CA 1
ATOM 681 C C . GLN A 1 90 ? 14.830 0.564 -18.109 1.00 85.06 90 GLN A C 1
ATOM 683 O O . GLN A 1 90 ? 15.830 1.197 -17.773 1.00 85.06 90 GLN A O 1
ATOM 688 N N . ILE A 1 91 ? 13.597 1.073 -18.058 1.00 85.44 91 ILE A N 1
ATOM 689 C CA . ILE A 1 91 ? 13.304 2.423 -17.572 1.00 85.44 91 ILE A CA 1
ATOM 690 C C . ILE A 1 91 ? 13.695 2.544 -16.097 1.00 85.44 91 ILE A C 1
ATOM 692 O O . ILE A 1 91 ? 14.441 3.458 -15.754 1.00 85.44 91 ILE A O 1
ATOM 696 N N . LEU A 1 92 ? 13.289 1.593 -15.248 1.00 80.50 92 LEU A N 1
ATOM 697 C CA . LEU A 1 92 ? 13.652 1.579 -13.824 1.00 80.50 92 LEU A CA 1
ATOM 698 C C . LEU A 1 92 ? 15.177 1.567 -13.621 1.00 80.50 92 LEU A C 1
ATOM 700 O O . LEU A 1 92 ? 15.711 2.390 -12.870 1.00 80.50 92 LEU A O 1
ATOM 704 N N . VAL A 1 93 ? 15.889 0.711 -14.360 1.00 80.50 93 VAL A 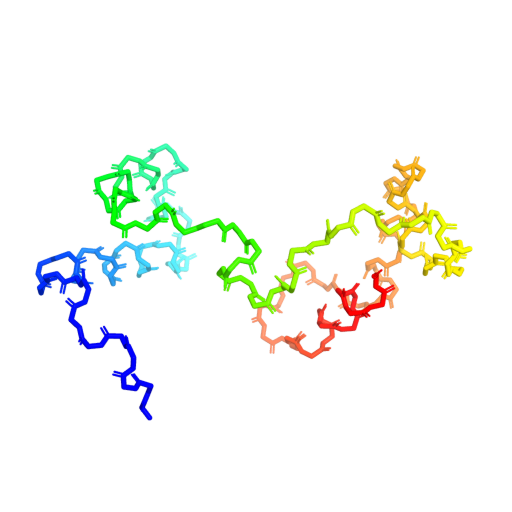N 1
ATOM 705 C CA . VAL A 1 93 ? 17.359 0.624 -14.323 1.00 80.50 93 VAL A CA 1
ATOM 706 C C . VAL A 1 93 ? 18.017 1.926 -14.788 1.00 80.50 93 VAL A C 1
ATOM 708 O O . VAL A 1 93 ? 18.931 2.420 -14.127 1.00 80.50 93 VAL A O 1
ATOM 711 N N . MET A 1 94 ? 17.551 2.516 -15.894 1.00 78.88 94 MET A N 1
ATOM 712 C CA . MET A 1 94 ? 18.064 3.798 -16.397 1.00 78.88 94 MET A CA 1
ATOM 713 C C . MET A 1 94 ? 17.830 4.947 -15.417 1.00 78.88 94 MET A C 1
ATOM 715 O O . MET A 1 94 ? 18.655 5.852 -15.330 1.00 78.88 94 MET A O 1
ATOM 719 N N . THR A 1 95 ? 16.734 4.911 -14.661 1.00 71.94 95 THR A N 1
ATOM 720 C CA . THR A 1 95 ? 16.447 5.909 -13.622 1.00 71.94 95 THR A CA 1
ATOM 721 C C . THR A 1 95 ? 17.247 5.702 -12.331 1.00 71.94 95 THR A C 1
ATOM 723 O O . THR A 1 95 ? 17.008 6.406 -11.356 1.00 71.94 95 THR A O 1
ATOM 726 N N . HIS A 1 96 ? 18.207 4.766 -12.314 1.00 68.12 96 HIS A N 1
ATOM 727 C CA . HIS A 1 96 ? 18.998 4.394 -11.137 1.00 68.12 96 HIS A CA 1
ATOM 728 C C . HIS A 1 96 ? 18.146 3.976 -9.928 1.00 68.12 96 HIS A C 1
ATOM 730 O O . HIS A 1 96 ? 18.601 4.113 -8.788 1.00 68.12 96 HIS A O 1
ATOM 736 N N . TYR A 1 97 ? 16.946 3.431 -10.169 1.00 65.25 97 TYR A N 1
ATOM 737 C CA . TYR A 1 97 ? 16.137 2.778 -9.142 1.00 65.25 97 TYR A CA 1
ATOM 738 C C . TYR A 1 97 ? 16.865 1.494 -8.723 1.00 65.25 97 TYR A C 1
ATOM 740 O O . TYR A 1 97 ? 16.685 0.429 -9.310 1.00 65.25 97 TYR A O 1
ATOM 748 N N . ASN A 1 98 ? 17.818 1.636 -7.801 1.00 62.09 98 ASN A N 1
ATOM 749 C CA . ASN A 1 98 ? 18.627 0.534 -7.304 1.00 62.09 98 ASN A CA 1
ATOM 750 C C . ASN A 1 98 ? 17.831 -0.232 -6.250 1.00 62.09 98 ASN A C 1
ATOM 752 O O . ASN A 1 98 ? 17.242 0.369 -5.356 1.00 62.09 98 ASN A O 1
ATOM 756 N N . ASP A 1 99 ? 17.875 -1.556 -6.356 1.00 56.91 99 ASP A N 1
ATOM 757 C CA . ASP A 1 99 ? 17.010 -2.494 -5.632 1.00 56.91 99 ASP A CA 1
ATOM 758 C C . ASP A 1 99 ? 17.240 -2.523 -4.102 1.00 56.91 99 ASP A C 1
ATOM 760 O O . ASP A 1 99 ? 16.462 -3.128 -3.381 1.00 56.91 99 ASP A O 1
ATOM 764 N N . ASP A 1 100 ? 18.272 -1.847 -3.572 1.00 54.38 100 ASP A N 1
ATOM 765 C CA . ASP A 1 100 ? 18.726 -2.066 -2.186 1.00 54.38 100 ASP A CA 1
ATOM 766 C C . ASP A 1 100 ? 19.282 -0.831 -1.433 1.00 54.38 100 ASP A C 1
ATOM 768 O O . ASP A 1 100 ? 20.043 -0.976 -0.475 1.00 54.38 100 ASP A O 1
ATOM 772 N N . GLU A 1 101 ? 18.900 0.408 -1.772 1.00 47.16 101 GLU A N 1
ATOM 773 C CA . GLU A 1 101 ? 19.198 1.555 -0.887 1.00 47.16 101 GLU A CA 1
ATOM 774 C C . GLU A 1 101 ? 17.953 2.406 -0.610 1.00 47.16 101 GLU A C 1
ATOM 776 O O . GLU A 1 101 ? 17.657 3.373 -1.307 1.00 47.16 101 GLU A O 1
ATOM 781 N N . ALA A 1 102 ? 17.245 2.072 0.473 1.00 53.03 102 ALA A N 1
ATOM 782 C CA . ALA A 1 102 ? 16.035 2.744 0.963 1.00 53.03 102 ALA A CA 1
ATOM 783 C C . ALA A 1 102 ? 16.221 4.225 1.383 1.00 53.03 102 ALA A C 1
ATOM 785 O O . ALA A 1 102 ? 15.361 4.785 2.062 1.00 53.03 102 ALA A O 1
ATOM 786 N N . THR A 1 103 ? 17.325 4.875 1.003 1.00 47.75 103 THR A N 1
ATOM 787 C CA . THR A 1 103 ? 17.699 6.207 1.501 1.00 47.75 103 THR A CA 1
ATOM 788 C C . THR A 1 103 ? 18.026 7.223 0.410 1.00 47.75 103 THR A C 1
ATOM 790 O O . THR A 1 103 ? 18.300 8.380 0.734 1.00 47.75 103 THR A O 1
ATOM 793 N N . LYS A 1 104 ? 17.913 6.871 -0.876 1.00 46.75 104 LYS A N 1
ATOM 794 C CA . LYS A 1 104 ? 18.068 7.842 -1.966 1.00 46.75 104 LYS A CA 1
ATOM 795 C C . LYS A 1 104 ? 16.770 8.073 -2.722 1.00 46.75 104 LYS A C 1
ATOM 797 O O . LYS A 1 104 ? 16.430 7.411 -3.690 1.00 46.75 104 LYS A O 1
ATOM 802 N N . GLU A 1 105 ? 16.129 9.140 -2.256 1.00 48.72 105 GLU A N 1
ATOM 803 C CA . GLU A 1 105 ? 15.353 10.081 -3.054 1.00 48.72 105 GLU A CA 1
ATOM 804 C C . GLU A 1 105 ? 13.904 9.691 -3.354 1.00 48.72 105 GLU A C 1
ATOM 806 O O . GLU A 1 105 ? 13.508 9.387 -4.474 1.00 48.72 105 GLU A O 1
ATOM 811 N N . VAL A 1 106 ? 13.056 9.937 -2.353 1.00 50.34 106 VAL A N 1
ATOM 812 C CA . VAL A 1 106 ? 11.612 10.191 -2.521 1.00 50.34 106 VAL A CA 1
ATOM 813 C C . VAL A 1 106 ? 11.325 11.208 -3.647 1.00 50.34 106 VAL A C 1
ATOM 815 O O . VAL A 1 106 ? 10.267 11.166 -4.260 1.00 50.34 106 VAL A O 1
ATOM 818 N N . ASN A 1 107 ? 12.291 12.081 -3.964 1.00 49.94 107 ASN A N 1
ATOM 819 C CA . ASN A 1 107 ? 12.253 13.036 -5.075 1.00 49.94 107 ASN A CA 1
ATOM 820 C C . ASN A 1 107 ? 12.364 12.378 -6.470 1.00 49.94 107 ASN A C 1
ATOM 822 O O . ASN A 1 107 ? 11.761 12.860 -7.426 1.00 49.94 107 ASN A O 1
ATOM 826 N N . MET A 1 108 ? 13.095 11.263 -6.599 1.00 47.97 108 MET A N 1
ATOM 827 C CA . MET A 1 108 ? 13.259 10.540 -7.871 1.00 47.97 108 MET A CA 1
ATOM 828 C C . MET A 1 108 ? 12.039 9.666 -8.174 1.00 47.97 108 MET A C 1
ATOM 830 O O . MET A 1 108 ? 11.555 9.651 -9.305 1.00 47.97 108 MET A O 1
ATOM 834 N N . THR A 1 109 ? 11.464 9.032 -7.149 1.00 51.81 109 THR A N 1
ATOM 835 C CA . THR A 1 109 ? 10.190 8.299 -7.256 1.00 51.81 109 THR A CA 1
ATOM 836 C C . THR A 1 109 ? 9.027 9.229 -7.619 1.00 51.81 109 THR A C 1
ATOM 838 O O . THR A 1 109 ? 8.148 8.840 -8.387 1.00 51.81 109 THR A O 1
ATOM 841 N N . LEU A 1 110 ? 9.039 10.481 -7.141 1.00 49.47 110 LEU A N 1
ATOM 842 C CA . LEU A 1 110 ? 8.008 11.468 -7.473 1.00 49.47 110 LEU A CA 1
ATOM 843 C C . LEU A 1 110 ? 8.040 11.879 -8.957 1.00 49.47 110 LEU A C 1
ATOM 845 O O . LEU A 1 110 ? 6.980 12.081 -9.533 1.00 49.47 110 LEU A O 1
ATOM 849 N N . ARG A 1 111 ? 9.210 11.912 -9.618 1.00 52.69 111 ARG A N 1
ATOM 850 C CA . ARG A 1 111 ? 9.290 12.115 -11.085 1.00 52.69 111 ARG A CA 1
ATOM 851 C C . ARG A 1 111 ? 8.651 10.969 -11.866 1.00 52.69 111 ARG A C 1
ATOM 853 O O . ARG A 1 111 ? 7.962 11.215 -12.842 1.00 52.69 111 ARG A O 1
ATOM 860 N N . ILE A 1 112 ? 8.838 9.727 -11.421 1.00 55.94 112 ILE A N 1
ATOM 861 C CA . ILE A 1 112 ? 8.249 8.556 -12.090 1.00 55.94 112 ILE A CA 1
ATOM 862 C C . ILE A 1 112 ? 6.716 8.555 -11.958 1.00 55.94 112 ILE A C 1
ATOM 864 O O . ILE A 1 112 ? 6.029 8.138 -12.885 1.00 55.94 112 ILE A O 1
ATOM 868 N N . ILE A 1 113 ? 6.181 9.030 -10.827 1.00 56.12 113 ILE A N 1
ATOM 869 C CA . ILE A 1 113 ? 4.734 9.042 -10.553 1.00 56.12 113 ILE A CA 1
ATOM 870 C C . ILE A 1 113 ? 4.041 10.298 -11.112 1.00 56.12 113 ILE A C 1
ATOM 872 O O . ILE A 1 113 ? 2.892 10.205 -11.524 1.00 56.12 113 ILE A O 1
ATOM 876 N N . CYS A 1 114 ? 4.703 11.461 -11.141 1.00 47.88 114 CYS A N 1
ATOM 877 C CA . CYS A 1 114 ? 4.094 12.720 -11.597 1.00 47.88 114 CYS A CA 1
ATOM 878 C C . CYS A 1 114 ? 4.147 12.955 -13.117 1.00 47.88 114 CYS A C 1
ATOM 880 O O . CYS A 1 114 ? 3.505 13.893 -13.582 1.00 47.88 114 CYS A O 1
ATOM 882 N N . ASP A 1 115 ? 4.871 12.130 -13.881 1.00 45.94 115 ASP A N 1
ATOM 883 C CA . ASP A 1 115 ? 4.873 12.141 -15.356 1.00 45.94 115 ASP A CA 1
ATOM 884 C C . ASP A 1 115 ? 3.890 11.097 -15.959 1.00 45.94 115 ASP A C 1
ATOM 886 O O . ASP A 1 115 ? 4.045 10.669 -17.111 1.00 45.94 115 ASP A O 1
ATOM 890 N N . PHE A 1 116 ? 2.898 10.652 -15.177 1.00 48.44 116 PHE A N 1
ATOM 891 C CA . PHE A 1 116 ? 1.757 9.828 -15.603 1.00 48.44 116 PHE A CA 1
ATOM 892 C C . PHE A 1 116 ? 0.460 10.628 -15.437 1.00 48.44 116 PHE A C 1
ATOM 894 O O . PHE A 1 116 ? -0.382 10.572 -16.361 1.00 48.44 116 PHE A O 1
#

Mean predicted aligned error: 16.39 Å

Secondary structure (DSSP, 8-state):
--GGGTTSS-HHHHHHHHHHHHHHT-SSGGGSPPHHHHHHHHHHHHTT----HHHHTT------------PPPPHHHHHHHHT-HHHHHHHHHHTT--TT-TTS-HHHHHHHHHT-

pLDDT: mean 70.28, std 15.53, range [43.31, 89.56]

Foldseek 3Di:
DPPPPPDQDDPVLVVLVVVLVCQCPDPDPVSRDDPVVVCVSCVVVCVSDPDPPCVVVVHDPPPPPPPDPPDPQDQCRVCVVVVVVVSNVVVCVVLVVDPDDPPPDPPSVCVVVVSD